Protein AF-A0A8X6GM95-F1 (afdb_monomer_lite)

Foldseek 3Di:
DDDPDDDPVVVVVVVVVVVVVVCPDPVNVVVVVVVVVVVVVVVVVVVVCVVVVVVQVVDVVSVVVVVVVVVVVVVVVVVVVVVVVVVVVVVVVVVVVVVVVVVVVVVVVQVVVFFQWAPPVPRDGHTPVNADPVNVVVVVVPPIDGDD

Organism: Trichonephila clavata (NCBI:txid2740835)

Secondary structure (DSSP, 8-state):
-PPP---HHHHHHHHHHHHHHHHHSHHHHHHHHHHHHHHHHHHHHHHHHHHHHHHHTT-HHHHHHHHHHHHHHHHHHHHHHHHHHHHHHHHHHHHHHHHHHHHHHHHHHHHHT--SEE-TTT--EE-TTT--HHHHHHHTTS--PBP-

Structure (mmCIF, N/CA/C/O backbone):
data_AF-A0A8X6GM95-F1
#
_entry.id   AF-A0A8X6GM95-F1
#
loop_
_atom_site.group_PDB
_atom_site.id
_atom_site.type_symbol
_atom_site.label_atom_id
_atom_site.label_alt_id
_atom_site.label_comp_id
_atom_site.label_asym_id
_atom_site.label_entity_id
_atom_site.label_seq_id
_atom_site.pdbx_PDB_ins_code
_atom_site.Cartn_x
_atom_site.Cartn_y
_atom_site.Cartn_z
_atom_site.occupancy
_atom_site.B_iso_or_equiv
_atom_site.auth_seq_id
_atom_site.auth_comp_id
_atom_site.auth_asym_id
_atom_site.auth_atom_id
_atom_site.pdbx_PDB_model_num
ATOM 1 N N . MET A 1 1 ? 12.334 6.661 28.211 1.00 40.06 1 MET A N 1
ATOM 2 C CA . MET A 1 1 ? 11.618 7.810 27.610 1.00 40.06 1 MET A CA 1
ATOM 3 C C . MET A 1 1 ? 11.539 7.599 26.100 1.00 40.06 1 MET A C 1
ATOM 5 O O . MET A 1 1 ? 12.512 7.859 25.405 1.00 40.06 1 MET A O 1
ATOM 9 N N . GLY A 1 2 ? 10.449 7.010 25.599 1.00 48.69 2 GLY A N 1
ATOM 10 C CA . GLY A 1 2 ? 10.287 6.727 24.167 1.00 48.69 2 GLY A CA 1
ATOM 11 C C . GLY A 1 2 ? 9.926 7.995 23.394 1.00 48.69 2 GLY A C 1
ATOM 12 O O . GLY A 1 2 ? 8.976 8.678 23.765 1.00 48.69 2 GLY A O 1
ATOM 13 N N . LEU A 1 3 ? 10.682 8.317 22.339 1.00 54.78 3 LEU A N 1
ATOM 14 C CA . LEU A 1 3 ? 10.376 9.440 21.447 1.00 54.78 3 LEU A CA 1
ATOM 15 C C . LEU A 1 3 ? 8.951 9.291 20.882 1.00 54.78 3 LEU A C 1
ATOM 17 O O . LEU A 1 3 ? 8.641 8.236 20.315 1.00 54.78 3 LEU A O 1
ATOM 21 N N . PRO A 1 4 ? 8.088 10.318 20.994 1.00 61.88 4 PRO A N 1
ATOM 22 C CA . PRO A 1 4 ? 6.751 10.258 20.427 1.00 61.88 4 PRO A CA 1
ATOM 23 C C . PRO A 1 4 ? 6.860 10.079 18.911 1.00 61.88 4 PRO A C 1
ATOM 25 O O . PRO A 1 4 ? 7.519 10.858 18.217 1.00 61.88 4 PRO A O 1
ATOM 28 N N . LYS A 1 5 ? 6.244 9.007 18.397 1.00 69.00 5 LYS A N 1
ATOM 29 C CA . LYS A 1 5 ? 6.167 8.743 16.959 1.00 69.00 5 LYS A CA 1
ATOM 30 C C . LYS A 1 5 ? 5.412 9.907 16.321 1.00 69.00 5 LYS A C 1
ATOM 32 O O . LYS A 1 5 ? 4.223 10.078 16.570 1.00 69.00 5 LYS A O 1
ATOM 37 N N . LEU A 1 6 ? 6.127 10.707 15.531 1.00 70.00 6 LEU A N 1
ATOM 38 C CA . LEU A 1 6 ? 5.552 11.801 14.751 1.00 70.00 6 LEU A CA 1
ATOM 39 C C . LEU A 1 6 ? 4.374 11.279 13.933 1.00 70.00 6 LEU A C 1
ATOM 41 O O . LEU A 1 6 ? 4.449 10.186 13.361 1.00 70.00 6 LEU A O 1
ATOM 45 N N . SER A 1 7 ? 3.313 12.076 13.844 1.00 78.88 7 SER A N 1
ATOM 46 C CA . SER A 1 7 ? 2.195 11.752 12.966 1.00 78.88 7 SER A CA 1
ATOM 47 C C . SER A 1 7 ? 2.693 11.593 11.521 1.00 78.88 7 SER A C 1
ATOM 49 O O . SER A 1 7 ? 3.663 12.232 11.092 1.00 78.88 7 SER A O 1
ATOM 51 N N . ALA A 1 8 ? 2.039 10.731 10.737 1.00 78.19 8 ALA A N 1
ATOM 52 C CA . ALA A 1 8 ? 2.434 10.479 9.348 1.00 78.19 8 ALA A CA 1
ATOM 53 C C . ALA A 1 8 ? 2.470 11.771 8.503 1.00 78.19 8 ALA A C 1
ATOM 55 O O . ALA A 1 8 ? 3.264 11.896 7.565 1.00 78.19 8 ALA A O 1
ATOM 56 N N . GLU A 1 9 ? 1.637 12.750 8.853 1.00 80.75 9 GLU A N 1
ATOM 57 C CA . GLU A 1 9 ? 1.576 14.047 8.190 1.00 80.75 9 GLU A CA 1
ATOM 58 C C . GLU A 1 9 ? 2.775 14.944 8.544 1.00 80.75 9 GLU A C 1
ATOM 60 O O . GLU A 1 9 ? 3.393 15.545 7.659 1.00 80.75 9 GLU A O 1
ATOM 65 N N . GLU A 1 10 ? 3.183 14.975 9.813 1.00 82.44 10 GLU A N 1
ATOM 66 C CA . GLU A 1 10 ? 4.365 15.715 10.264 1.00 82.44 10 GLU A CA 1
ATOM 67 C C . GLU A 1 10 ? 5.666 15.102 9.745 1.00 82.44 10 GLU A C 1
ATOM 69 O O . GLU A 1 10 ? 6.565 15.832 9.321 1.00 82.44 10 GLU A O 1
ATOM 74 N N . ALA A 1 11 ? 5.759 13.770 9.690 1.00 83.31 11 ALA A N 1
ATOM 75 C CA . ALA A 1 11 ? 6.898 13.079 9.091 1.00 83.31 11 ALA A CA 1
ATOM 76 C C . ALA A 1 11 ? 7.069 13.458 7.607 1.00 83.31 11 ALA A C 1
ATOM 78 O O . ALA A 1 11 ? 8.180 13.752 7.153 1.00 83.31 11 ALA A O 1
ATOM 79 N N . ARG A 1 12 ? 5.958 13.546 6.858 1.00 84.00 12 ARG A N 1
ATOM 80 C CA . ARG A 1 12 ? 5.956 14.007 5.459 1.00 84.00 12 ARG A CA 1
ATOM 81 C C . ARG A 1 12 ? 6.357 15.476 5.328 1.00 84.00 12 ARG A C 1
ATOM 83 O O . ARG A 1 12 ? 7.126 15.808 4.422 1.00 84.00 12 ARG A O 1
ATOM 90 N N . LYS A 1 13 ? 5.868 16.360 6.207 1.00 87.25 13 LYS A N 1
ATOM 91 C CA . LYS A 1 13 ? 6.262 17.784 6.220 1.00 87.25 13 LYS A CA 1
ATOM 92 C C . LYS A 1 13 ? 7.766 17.932 6.475 1.00 87.25 13 LYS A C 1
ATOM 94 O O . LYS A 1 13 ? 8.445 18.595 5.688 1.00 87.25 13 LYS A O 1
ATOM 99 N N . ARG A 1 14 ? 8.309 17.221 7.469 1.00 85.94 14 ARG A N 1
ATOM 100 C CA . ARG A 1 14 ? 9.748 17.223 7.789 1.00 85.94 14 ARG A CA 1
ATOM 101 C C . ARG A 1 14 ? 10.610 16.677 6.650 1.00 85.94 14 ARG A C 1
ATOM 103 O O . ARG A 1 14 ? 11.622 17.287 6.317 1.00 85.94 14 ARG A O 1
ATOM 110 N N . GLN A 1 15 ? 10.197 15.595 5.987 1.00 84.81 15 GLN A N 1
ATOM 111 C CA . GLN A 1 15 ? 10.906 15.083 4.804 1.00 84.81 15 GLN A CA 1
ATOM 112 C C . GLN A 1 15 ? 10.916 16.086 3.644 1.00 84.81 15 GLN A C 1
ATOM 114 O O . GLN A 1 15 ? 11.956 16.299 3.017 1.00 84.81 15 GLN A O 1
ATOM 119 N N . LYS A 1 16 ? 9.780 16.735 3.354 1.00 88.75 16 LYS A N 1
ATOM 120 C CA . LYS A 1 16 ? 9.704 17.760 2.300 1.00 88.75 16 LYS A CA 1
ATOM 121 C C . LYS A 1 16 ? 10.616 18.946 2.601 1.00 88.75 16 LYS A C 1
ATOM 123 O O . LYS A 1 16 ? 11.301 19.438 1.703 1.00 88.75 16 LYS A O 1
ATOM 128 N N . GLU A 1 17 ? 10.639 19.401 3.848 1.00 91.31 17 GLU A N 1
ATOM 129 C CA . GLU A 1 17 ? 11.489 20.510 4.271 1.00 91.31 17 GLU A CA 1
ATOM 130 C C . GLU A 1 17 ? 12.977 20.139 4.231 1.00 91.31 17 GLU A C 1
ATOM 132 O O . GLU A 1 17 ? 13.791 20.902 3.704 1.00 91.31 17 GLU A O 1
ATOM 137 N N . TYR A 1 18 ? 13.324 18.933 4.686 1.00 89.44 18 TYR A N 1
ATOM 138 C CA . TYR A 1 18 ? 14.671 18.380 4.577 1.00 89.44 18 TYR A CA 1
ATOM 139 C C . TYR A 1 18 ? 15.148 18.353 3.120 1.00 89.44 18 TYR A C 1
ATOM 141 O O . TYR A 1 18 ? 16.214 18.883 2.809 1.00 89.44 18 TYR A O 1
ATOM 149 N N . LEU A 1 19 ? 14.332 17.834 2.196 1.00 87.06 19 LEU A N 1
ATOM 150 C CA . LEU A 1 19 ? 14.657 17.812 0.767 1.00 87.06 19 LEU A CA 1
ATOM 151 C C . LEU A 1 19 ? 14.794 19.221 0.176 1.00 87.06 19 LEU A C 1
ATOM 153 O O . LEU A 1 19 ? 15.667 19.453 -0.662 1.00 87.06 19 LEU A O 1
ATOM 157 N N . ARG A 1 20 ? 13.968 20.182 0.613 1.00 87.44 20 ARG A N 1
ATOM 158 C CA . ARG A 1 20 ? 14.091 21.593 0.210 1.00 87.44 20 ARG A CA 1
ATOM 159 C C . ARG A 1 20 ? 15.422 22.192 0.663 1.00 87.44 20 ARG A C 1
ATOM 161 O O . ARG A 1 20 ? 16.106 22.800 -0.159 1.00 87.44 20 ARG A O 1
ATOM 168 N N . LYS A 1 21 ? 15.810 22.002 1.929 1.00 88.31 21 LYS A N 1
ATOM 169 C CA . LYS A 1 21 ? 17.099 22.475 2.467 1.00 88.31 21 LYS A CA 1
ATOM 170 C C . LYS A 1 21 ? 18.274 21.782 1.774 1.00 88.31 21 LYS A C 1
ATOM 172 O O . LYS A 1 21 ? 19.220 22.444 1.360 1.00 88.31 21 LYS A O 1
ATOM 177 N N . TRP A 1 22 ? 18.174 20.474 1.545 1.00 83.00 22 TRP A N 1
ATOM 178 C CA . TRP A 1 22 ? 19.185 19.689 0.840 1.00 83.00 22 TRP A CA 1
ATOM 179 C C . TRP A 1 22 ? 19.409 20.185 -0.598 1.00 83.00 22 TRP A C 1
ATOM 181 O O . TRP A 1 22 ? 20.553 20.364 -1.009 1.00 83.00 22 TRP A O 1
ATOM 191 N N . ARG A 1 23 ? 18.343 20.507 -1.348 1.00 79.38 23 ARG A N 1
ATOM 192 C CA . ARG A 1 23 ? 18.442 21.045 -2.722 1.00 79.38 23 ARG A CA 1
ATOM 193 C C . ARG A 1 23 ? 19.071 22.439 -2.809 1.00 79.38 23 ARG A C 1
ATOM 195 O O . ARG A 1 23 ? 19.582 22.785 -3.871 1.00 79.38 23 ARG A O 1
ATOM 202 N N . LYS A 1 24 ? 19.018 23.234 -1.735 1.00 84.31 24 LYS A N 1
ATOM 203 C CA . LYS A 1 24 ? 19.613 24.580 -1.683 1.00 84.31 24 LYS A CA 1
ATOM 204 C C . LYS A 1 24 ? 21.126 24.562 -1.438 1.00 84.31 24 LYS A C 1
ATOM 206 O O . LYS A 1 24 ? 21.773 25.569 -1.704 1.00 84.31 24 LYS A O 1
ATOM 211 N N . LYS A 1 25 ? 21.696 23.444 -0.966 1.00 87.25 25 LYS A N 1
ATOM 212 C CA . LYS A 1 25 ? 23.144 23.334 -0.736 1.00 87.25 25 LYS A CA 1
ATOM 213 C C . LYS A 1 25 ? 23.922 23.452 -2.062 1.00 87.25 25 LYS A C 1
ATOM 215 O O . LYS A 1 25 ? 23.548 22.787 -3.035 1.00 87.25 25 LYS A O 1
ATOM 220 N N . PRO A 1 26 ? 25.005 24.248 -2.114 1.00 78.12 26 PRO A N 1
ATOM 221 C CA . PRO A 1 26 ? 25.756 24.514 -3.345 1.00 78.12 26 PRO A CA 1
ATOM 222 C C . PRO A 1 26 ? 26.356 23.242 -3.964 1.00 78.12 26 PRO A C 1
ATOM 224 O O . PRO A 1 26 ? 26.231 23.037 -5.171 1.00 78.12 26 PRO A O 1
ATOM 227 N N . GLU A 1 27 ? 26.867 22.323 -3.141 1.00 81.69 27 GLU A N 1
ATOM 228 C CA . GLU A 1 27 ? 27.391 21.017 -3.577 1.00 81.69 27 GLU A CA 1
ATOM 229 C C . GLU A 1 27 ? 26.351 20.184 -4.342 1.00 81.69 27 GLU A C 1
ATOM 231 O O . GLU A 1 27 ? 26.643 19.563 -5.363 1.00 81.69 27 GLU A O 1
ATOM 236 N N . ASN A 1 28 ? 25.094 20.204 -3.892 1.00 83.25 28 ASN A N 1
ATOM 237 C CA . ASN A 1 28 ? 24.019 19.457 -4.543 1.00 83.25 28 ASN A CA 1
ATOM 238 C C . ASN A 1 28 ? 23.577 20.116 -5.851 1.00 83.25 28 ASN A C 1
ATOM 240 O O . ASN A 1 28 ? 23.192 19.424 -6.796 1.00 8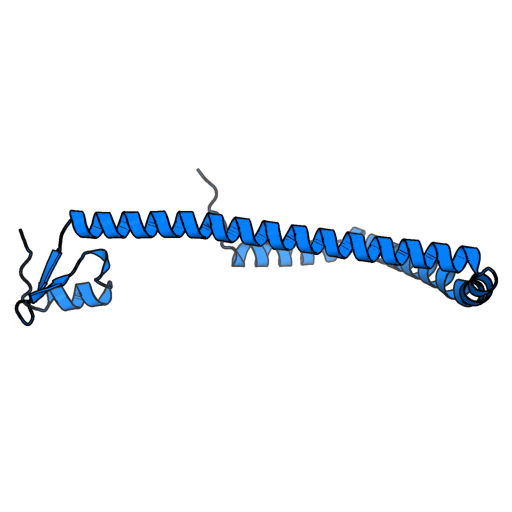3.25 28 ASN A O 1
ATOM 244 N N . LYS A 1 29 ? 23.662 21.448 -5.941 1.00 80.31 29 LYS A N 1
ATOM 245 C CA . LYS A 1 29 ? 23.434 22.181 -7.193 1.00 80.31 29 LYS A CA 1
ATOM 246 C C . LYS A 1 29 ? 24.494 21.811 -8.237 1.00 80.31 29 LYS A C 1
ATOM 248 O O . LYS A 1 29 ? 24.144 21.605 -9.398 1.00 80.31 29 LYS A O 1
ATOM 253 N N . GLN A 1 30 ? 25.750 21.661 -7.819 1.00 83.69 30 GLN A N 1
ATOM 254 C CA . GLN A 1 30 ? 26.854 21.234 -8.680 1.00 83.69 30 GLN A CA 1
ATOM 255 C C . GLN A 1 30 ? 26.703 19.774 -9.128 1.00 83.69 30 GLN A C 1
ATOM 257 O O . GLN A 1 30 ? 26.703 19.514 -10.330 1.00 83.69 30 GLN A O 1
ATOM 262 N N . LYS A 1 31 ? 26.400 18.850 -8.205 1.00 83.31 31 LYS A N 1
ATOM 263 C CA . LYS A 1 31 ? 26.084 17.446 -8.540 1.00 83.31 31 LYS A CA 1
ATOM 264 C C . LYS A 1 31 ? 24.926 17.324 -9.533 1.00 83.31 31 LYS A C 1
ATOM 266 O O . LYS A 1 31 ? 24.978 16.509 -10.450 1.00 83.31 31 LYS A O 1
ATOM 271 N N . ARG A 1 32 ? 23.879 18.151 -9.407 1.00 80.81 32 ARG A N 1
ATOM 272 C CA . ARG A 1 32 ? 22.774 18.169 -10.384 1.00 80.81 32 ARG A CA 1
ATOM 273 C C . ARG A 1 32 ? 23.228 18.621 -11.768 1.00 80.81 32 ARG A C 1
ATOM 275 O O . ARG A 1 32 ? 22.839 17.987 -12.742 1.00 80.81 32 ARG A O 1
ATOM 282 N N . ARG A 1 33 ? 24.057 19.665 -11.853 1.00 84.38 33 ARG A N 1
ATOM 283 C CA . ARG A 1 33 ? 24.630 20.133 -13.126 1.00 84.38 33 ARG A CA 1
ATOM 284 C C . ARG A 1 33 ? 25.515 19.071 -13.772 1.00 84.38 33 ARG A C 1
ATOM 286 O O . ARG A 1 33 ? 25.460 18.901 -14.982 1.00 84.38 33 ARG A O 1
ATOM 293 N N . GLU A 1 34 ? 26.292 18.328 -12.991 1.00 87.25 34 GLU A N 1
ATOM 294 C CA . GLU A 1 34 ? 27.096 17.211 -13.503 1.00 87.25 34 GLU A CA 1
ATOM 295 C C . GLU A 1 34 ? 26.233 16.057 -14.014 1.00 87.25 34 GLU A C 1
ATOM 297 O O . GLU A 1 34 ? 26.497 15.526 -15.088 1.00 87.25 34 GLU A O 1
ATOM 302 N N . ILE A 1 35 ? 25.171 15.691 -13.289 1.00 86.50 35 ILE A N 1
ATOM 303 C CA . ILE A 1 35 ? 24.208 14.678 -13.744 1.00 86.50 35 ILE A CA 1
ATOM 304 C C . ILE A 1 35 ? 23.522 15.129 -15.036 1.00 86.50 35 ILE A C 1
ATOM 306 O O . ILE A 1 35 ? 23.317 14.323 -15.938 1.00 86.50 35 ILE A O 1
ATOM 310 N N . GLU A 1 36 ? 23.170 16.406 -15.139 1.00 85.81 36 GLU A N 1
ATOM 311 C CA . GLU A 1 36 ? 22.549 16.981 -16.329 1.00 85.81 36 GLU A CA 1
ATOM 312 C C . GLU A 1 36 ? 23.513 16.998 -17.517 1.00 85.81 36 GLU A C 1
ATOM 314 O O . GLU A 1 36 ? 23.140 16.532 -18.590 1.00 85.81 36 GLU A O 1
ATOM 319 N N . LYS A 1 37 ? 24.778 17.386 -17.310 1.00 86.56 37 LYS A N 1
ATOM 320 C CA . LYS A 1 37 ? 25.838 17.262 -18.322 1.00 86.56 37 LYS A CA 1
ATOM 321 C C . LYS A 1 37 ? 26.028 15.813 -18.766 1.00 86.56 37 LYS A C 1
ATOM 323 O O . LYS A 1 37 ? 26.051 15.568 -19.965 1.00 86.56 37 LYS A O 1
ATOM 328 N N . LYS A 1 38 ? 26.078 14.856 -17.830 1.00 84.94 38 LYS A N 1
ATOM 329 C CA . LYS A 1 38 ? 26.166 13.415 -18.134 1.00 84.94 38 LYS A CA 1
ATOM 330 C C . LYS A 1 38 ? 24.959 12.919 -18.929 1.00 84.94 38 LYS A C 1
ATOM 332 O O . LYS A 1 38 ? 25.106 12.152 -19.870 1.00 84.94 38 LYS A O 1
ATOM 337 N N . ARG A 1 39 ? 23.749 13.367 -18.586 1.00 78.69 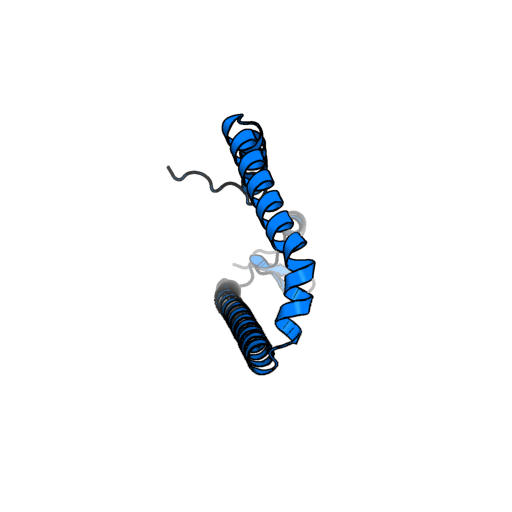39 ARG A N 1
ATOM 338 C CA . ARG A 1 39 ? 22.545 13.060 -19.371 1.00 78.69 39 ARG A CA 1
ATOM 339 C C . ARG A 1 39 ? 22.646 13.652 -20.767 1.00 78.69 39 ARG A C 1
ATOM 341 O O . ARG A 1 39 ? 22.315 12.975 -21.726 1.00 78.69 39 ARG A O 1
ATOM 348 N N . GLN A 1 40 ? 23.113 14.887 -20.890 1.00 79.44 40 GLN A N 1
ATOM 349 C CA . GLN A 1 40 ? 23.233 15.577 -22.168 1.00 79.44 40 GLN A CA 1
ATOM 350 C C . GLN A 1 40 ? 24.310 14.951 -23.064 1.00 79.44 40 GLN A C 1
ATOM 352 O O . GLN A 1 40 ? 24.096 14.851 -24.268 1.00 79.44 40 GLN A O 1
ATOM 357 N N . THR A 1 41 ? 25.424 14.468 -22.503 1.00 81.00 41 THR A N 1
ATOM 358 C CA . THR A 1 41 ? 26.417 13.674 -23.243 1.00 81.00 41 THR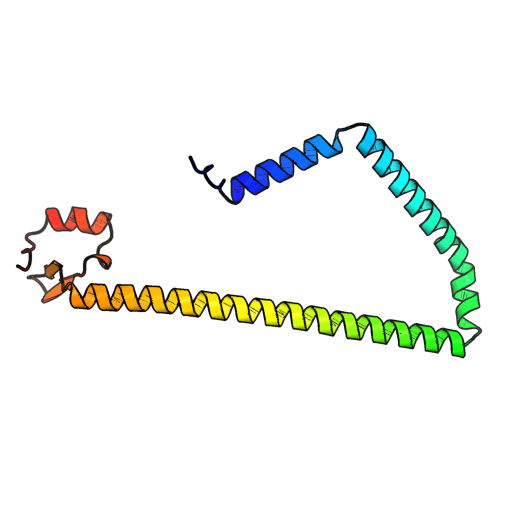 A CA 1
ATOM 359 C C . THR A 1 41 ? 25.839 12.335 -23.677 1.00 81.00 41 THR A C 1
ATOM 361 O O . THR A 1 41 ? 25.930 12.022 -24.856 1.00 81.00 41 THR A O 1
ATOM 364 N N . ILE A 1 42 ? 25.127 11.621 -22.797 1.00 75.62 42 ILE A N 1
ATOM 365 C CA . ILE A 1 42 ? 24.418 10.382 -23.159 1.00 75.62 42 ILE A CA 1
ATOM 366 C C . ILE A 1 42 ? 23.398 10.644 -24.277 1.00 75.62 42 ILE A C 1
ATOM 368 O O . ILE A 1 42 ? 23.330 9.891 -25.238 1.00 75.62 42 ILE A O 1
ATOM 372 N N . TYR A 1 43 ? 22.630 11.734 -24.213 1.00 68.44 43 TYR A N 1
ATOM 373 C CA . TYR A 1 43 ? 21.690 12.103 -25.274 1.00 68.44 43 TYR A CA 1
ATOM 374 C C . TYR A 1 43 ? 22.380 12.530 -26.568 1.00 68.44 43 TYR A C 1
ATOM 376 O O . TYR A 1 43 ? 21.816 12.315 -27.631 1.00 68.44 43 TYR A O 1
ATOM 384 N N . ARG A 1 44 ? 23.583 13.114 -26.522 1.00 70.62 44 ARG A N 1
ATOM 385 C CA . ARG A 1 44 ? 24.376 13.413 -27.726 1.00 70.62 44 ARG A CA 1
ATOM 386 C C . ARG A 1 44 ? 24.990 12.150 -28.327 1.00 70.62 44 ARG A C 1
ATOM 388 O O . ARG A 1 44 ? 25.012 12.027 -29.546 1.00 70.62 44 ARG A O 1
ATOM 395 N N . GLU A 1 45 ? 25.430 11.205 -27.505 1.00 67.81 45 GLU A N 1
ATOM 396 C CA . GLU A 1 45 ? 25.877 9.874 -27.937 1.00 67.81 45 GLU A CA 1
ATOM 397 C C . GLU A 1 45 ? 24.714 9.075 -28.547 1.00 67.81 45 GLU A C 1
ATOM 399 O O . GLU A 1 45 ? 24.842 8.515 -29.633 1.00 67.81 45 GLU A O 1
ATOM 404 N N . LEU A 1 46 ? 23.533 9.120 -27.923 1.00 59.81 46 LEU A N 1
ATOM 405 C CA . LEU A 1 46 ? 22.296 8.542 -28.456 1.00 59.81 46 LEU A CA 1
ATOM 406 C C . LEU A 1 46 ? 21.734 9.340 -29.649 1.00 59.81 46 LEU A C 1
ATOM 408 O O . LEU A 1 46 ? 21.107 8.765 -30.529 1.00 59.81 46 LEU A O 1
ATOM 412 N N . GLY A 1 47 ? 21.977 10.644 -29.740 1.00 52.28 47 GLY A N 1
ATOM 413 C CA . GLY A 1 47 ? 21.588 11.484 -30.877 1.00 52.28 47 GLY A CA 1
ATOM 414 C C . GLY A 1 47 ? 22.443 11.201 -32.113 1.00 52.28 47 GLY A C 1
ATOM 415 O O . GLY A 1 47 ? 21.911 11.051 -33.209 1.00 52.28 47 GLY A O 1
ATOM 416 N N . LYS A 1 48 ? 23.753 10.983 -31.926 1.00 53.16 48 LYS A N 1
ATOM 417 C CA . LYS A 1 48 ? 24.641 10.389 -32.944 1.00 53.16 48 LYS A CA 1
ATOM 418 C C . LYS A 1 48 ? 24.238 8.949 -33.289 1.00 53.16 48 LYS A C 1
ATOM 420 O O . LYS A 1 48 ? 24.499 8.476 -34.390 1.00 53.16 48 LYS A O 1
ATOM 425 N N . SER A 1 49 ? 23.518 8.267 -32.396 1.00 48.50 49 SER A N 1
ATOM 426 C CA . SER A 1 49 ? 22.912 6.966 -32.686 1.00 48.50 49 SER A CA 1
ATOM 427 C C . SER A 1 49 ? 21.703 7.034 -33.635 1.00 48.50 49 SER A C 1
ATOM 429 O O . SER A 1 49 ? 21.228 5.986 -34.048 1.00 48.50 49 SER A O 1
ATOM 431 N N . GLY A 1 50 ? 21.247 8.210 -34.086 1.00 46.34 50 GLY A N 1
ATOM 432 C CA . GLY A 1 50 ? 20.282 8.310 -35.194 1.00 46.34 50 GLY A CA 1
ATOM 433 C C . GLY A 1 50 ? 20.785 7.670 -36.502 1.00 46.34 50 GLY A C 1
ATOM 434 O O . GLY A 1 50 ? 19.999 7.083 -37.246 1.00 46.34 50 GLY A O 1
ATOM 435 N N . GLU A 1 51 ? 22.102 7.677 -36.738 1.00 46.44 51 GLU A N 1
ATOM 436 C CA . GLU A 1 51 ? 22.751 6.871 -37.789 1.00 46.44 51 GLU A CA 1
ATOM 437 C C . GLU A 1 51 ? 22.945 5.399 -37.376 1.00 46.44 51 GLU A C 1
ATOM 439 O O . GLU A 1 51 ? 22.894 4.499 -38.215 1.00 46.44 51 GLU A O 1
ATOM 444 N N . CYS A 1 52 ? 23.101 5.117 -36.079 1.00 44.62 52 CYS A N 1
ATOM 445 C CA . CYS A 1 52 ? 23.212 3.755 -35.541 1.00 44.62 52 CYS A CA 1
ATOM 446 C C . CYS A 1 52 ? 21.881 2.984 -35.607 1.00 44.62 52 CYS A C 1
ATOM 448 O O . CYS A 1 52 ? 21.881 1.803 -35.932 1.00 44.62 52 CYS A O 1
ATOM 450 N N . VAL A 1 53 ? 20.735 3.640 -35.399 1.00 46.97 53 VAL A N 1
ATOM 451 C CA . VAL A 1 53 ? 19.399 3.037 -35.553 1.00 46.97 53 VAL A CA 1
ATOM 452 C C . VAL A 1 53 ? 19.154 2.628 -37.010 1.00 46.97 53 VAL A C 1
ATOM 454 O O . VAL A 1 53 ? 18.510 1.609 -37.257 1.00 46.97 53 VAL A O 1
ATOM 457 N N . LYS A 1 54 ? 19.731 3.353 -37.979 1.00 48.16 54 LYS A N 1
ATOM 458 C CA . LYS A 1 54 ? 19.706 2.956 -39.395 1.00 48.16 54 LYS A CA 1
ATOM 459 C C . LYS A 1 54 ? 20.667 1.795 -39.698 1.00 48.16 54 LYS A C 1
ATOM 461 O O . LYS A 1 54 ? 20.294 0.922 -40.471 1.00 48.16 54 LYS A O 1
ATOM 466 N N . LYS A 1 55 ? 21.838 1.715 -39.045 1.00 47.25 55 LYS A N 1
ATOM 467 C CA . LYS A 1 55 ? 22.802 0.598 -39.199 1.00 47.25 55 LYS A CA 1
ATOM 468 C C . LYS A 1 55 ? 22.444 -0.687 -38.431 1.00 47.25 55 LYS A C 1
ATOM 470 O O . LYS A 1 55 ? 22.883 -1.761 -38.833 1.00 47.25 55 LYS A O 1
ATOM 475 N N . TYR A 1 56 ? 21.651 -0.627 -37.360 1.00 48.28 56 TYR A N 1
ATOM 476 C CA . TYR A 1 56 ? 21.265 -1.818 -36.578 1.00 48.28 56 TYR A CA 1
ATOM 477 C C . TYR A 1 56 ? 20.118 -2.624 -37.202 1.00 48.28 56 TYR A C 1
ATOM 479 O O . TYR A 1 56 ? 19.921 -3.783 -36.855 1.00 48.28 56 TYR A O 1
ATOM 487 N N . ARG A 1 57 ? 19.367 -2.022 -38.132 1.00 51.09 57 ARG A N 1
ATOM 488 C CA . ARG A 1 57 ? 18.307 -2.697 -38.895 1.00 51.09 57 ARG A CA 1
ATOM 489 C C . ARG A 1 57 ? 18.851 -3.544 -40.056 1.00 51.09 57 ARG A C 1
ATOM 491 O O . ARG A 1 57 ? 18.096 -4.304 -40.646 1.00 51.09 57 ARG A O 1
ATOM 498 N N . SER A 1 58 ? 20.138 -3.400 -40.376 1.00 56.91 58 SER A N 1
ATOM 499 C CA . SER A 1 58 ? 20.816 -4.087 -41.486 1.00 56.91 58 SER A CA 1
ATOM 500 C C . SER A 1 58 ? 21.285 -5.509 -41.149 1.00 56.91 58 SER A C 1
ATOM 502 O O . SER A 1 58 ? 21.556 -6.273 -42.066 1.00 56.91 58 SER A O 1
ATOM 504 N N . ASP A 1 59 ? 21.377 -5.869 -39.862 1.00 68.00 59 ASP A N 1
ATOM 505 C CA . ASP A 1 59 ? 21.726 -7.220 -39.398 1.00 68.00 59 ASP A CA 1
ATOM 506 C C . ASP A 1 59 ? 20.500 -7.840 -38.693 1.00 68.00 59 ASP A C 1
ATOM 508 O O . ASP A 1 59 ? 20.275 -7.593 -37.498 1.00 68.00 59 ASP A O 1
ATOM 512 N N . PRO A 1 60 ? 19.653 -8.589 -39.427 1.00 75.69 60 PRO A N 1
ATOM 513 C CA . PRO A 1 60 ? 18.381 -9.095 -38.912 1.00 75.69 60 PRO A CA 1
ATOM 514 C C . PRO A 1 60 ? 18.561 -10.012 -37.695 1.00 75.69 60 PRO A C 1
ATOM 516 O O . PRO A 1 60 ? 17.742 -9.977 -36.778 1.00 75.69 60 PRO A O 1
ATOM 519 N N . VAL A 1 61 ? 19.677 -10.744 -37.617 1.00 80.00 61 VAL A N 1
ATOM 520 C CA . VAL A 1 61 ? 19.967 -11.681 -36.521 1.00 80.00 61 VAL A CA 1
ATOM 521 C C . VAL A 1 61 ? 20.229 -10.936 -35.211 1.00 80.00 61 VAL A C 1
ATOM 523 O O . VAL A 1 61 ? 19.701 -11.296 -34.153 1.00 80.00 61 VAL A O 1
ATOM 526 N N . LYS A 1 62 ? 21.017 -9.853 -35.249 1.00 78.81 62 LYS A N 1
ATOM 527 C CA . LYS A 1 62 ? 21.262 -9.028 -34.052 1.00 78.81 62 LYS A CA 1
ATOM 528 C C . LYS A 1 62 ? 20.012 -8.277 -33.606 1.00 78.81 62 LYS A C 1
ATOM 530 O O . LYS A 1 62 ? 19.779 -8.159 -32.400 1.00 78.81 62 LYS A O 1
ATOM 535 N N . TYR A 1 63 ? 19.205 -7.806 -34.555 1.00 78.38 63 TYR A N 1
ATOM 536 C CA . TYR A 1 63 ? 17.945 -7.127 -34.265 1.00 78.38 63 TYR A CA 1
ATOM 537 C C . TYR A 1 63 ? 16.936 -8.060 -33.581 1.00 78.38 63 TYR A C 1
ATOM 539 O O . TYR A 1 63 ? 16.394 -7.716 -32.525 1.00 78.38 63 TYR A O 1
ATOM 547 N N . GLU A 1 64 ? 16.737 -9.272 -34.106 1.00 83.25 64 GLU A N 1
ATOM 548 C CA . GLU A 1 64 ? 15.859 -10.268 -33.486 1.00 83.25 64 GLU A CA 1
ATOM 549 C C . GLU A 1 64 ? 16.328 -10.662 -32.087 1.00 83.25 64 GLU A C 1
ATOM 551 O O . GLU A 1 64 ? 15.524 -10.684 -31.150 1.00 83.25 64 GLU A O 1
ATOM 556 N N . ARG A 1 65 ? 17.635 -10.883 -31.899 1.00 84.06 65 ARG A N 1
ATOM 557 C CA . ARG A 1 65 ? 18.204 -11.198 -30.582 1.00 84.06 65 ARG A CA 1
ATOM 558 C C . ARG A 1 65 ? 17.938 -10.088 -29.564 1.00 84.06 65 ARG A C 1
ATOM 560 O O . ARG A 1 65 ? 17.605 -10.361 -28.411 1.00 84.06 65 ARG A O 1
ATOM 567 N N . GLN A 1 66 ? 18.048 -8.827 -29.974 1.00 83.25 66 GLN A N 1
ATOM 568 C CA . GLN A 1 66 ? 17.765 -7.688 -29.104 1.00 83.25 66 GLN A CA 1
ATOM 569 C C . GLN A 1 66 ? 16.271 -7.578 -28.770 1.00 83.25 66 GLN A C 1
ATOM 571 O O . GLN A 1 66 ? 15.917 -7.328 -27.614 1.00 83.25 66 GLN A O 1
ATOM 576 N N . MET A 1 67 ? 15.397 -7.816 -29.750 1.00 85.38 67 MET A N 1
ATOM 577 C CA . MET A 1 67 ? 13.948 -7.861 -29.545 1.00 85.38 67 MET A CA 1
ATOM 578 C C . MET A 1 67 ? 13.545 -9.000 -28.602 1.00 85.38 67 MET A C 1
ATOM 580 O O . MET A 1 67 ? 12.719 -8.786 -27.713 1.00 85.38 67 MET A O 1
ATOM 584 N N . ALA A 1 68 ? 14.164 -10.177 -28.727 1.00 88.56 68 ALA A N 1
ATOM 585 C CA . ALA A 1 68 ? 13.961 -11.309 -27.826 1.00 88.56 68 ALA A CA 1
ATOM 586 C C . ALA A 1 68 ? 14.368 -10.963 -26.385 1.00 88.56 68 ALA A C 1
ATOM 588 O O . ALA A 1 68 ? 13.556 -11.093 -25.469 1.00 88.56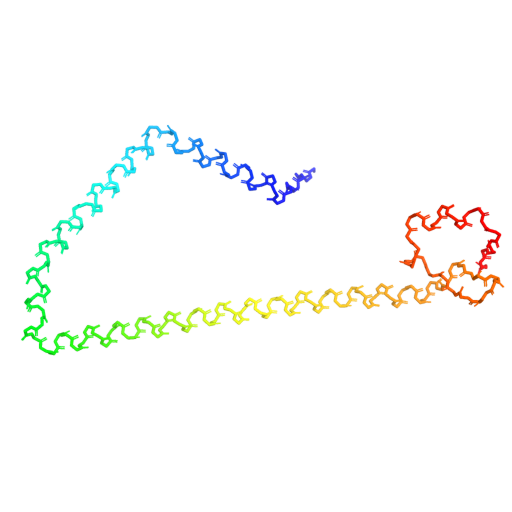 68 ALA A O 1
ATOM 589 N N . LEU A 1 69 ? 15.564 -10.396 -26.186 1.00 91.19 69 LEU A N 1
ATOM 590 C CA . LEU A 1 69 ? 16.021 -9.931 -24.870 1.00 91.19 69 LEU A CA 1
ATOM 591 C C . LEU A 1 69 ? 15.104 -8.849 -24.286 1.00 91.19 69 LEU A C 1
ATOM 593 O O . LEU A 1 69 ? 14.868 -8.798 -23.079 1.00 91.19 69 LEU A O 1
ATOM 597 N N . GLN A 1 70 ? 14.572 -7.959 -25.125 1.00 88.94 70 GLN A N 1
ATOM 598 C CA . GLN A 1 70 ? 13.649 -6.926 -24.672 1.00 88.94 70 GLN A CA 1
ATOM 599 C C . GLN A 1 70 ? 12.294 -7.516 -24.257 1.00 88.94 70 GLN A C 1
ATOM 601 O O . GLN A 1 70 ? 11.735 -7.087 -23.243 1.00 88.94 70 GLN A O 1
ATOM 606 N N . ARG A 1 71 ? 11.776 -8.505 -24.997 1.00 89.25 71 ARG A N 1
ATOM 607 C CA . ARG A 1 71 ? 10.570 -9.263 -24.623 1.00 89.25 71 ARG A CA 1
ATOM 608 C C . ARG A 1 71 ? 10.780 -9.989 -23.298 1.00 89.25 71 ARG A C 1
ATOM 610 O O . ARG A 1 71 ? 9.940 -9.861 -22.412 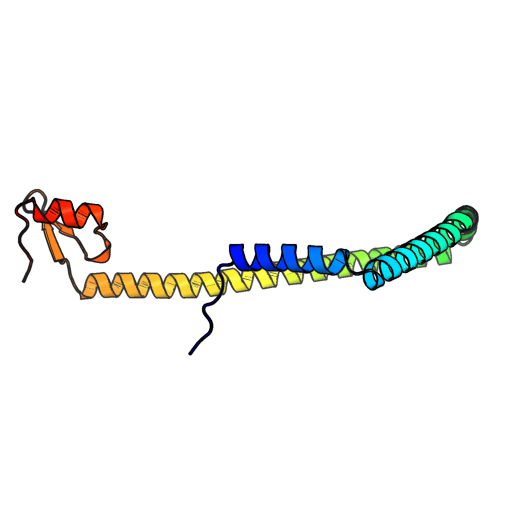1.00 89.25 71 ARG A O 1
ATOM 617 N N . GLU A 1 72 ? 11.924 -10.641 -23.125 1.00 92.06 72 GLU A N 1
ATOM 618 C CA . GLU A 1 72 ? 12.279 -11.342 -21.891 1.00 92.06 72 GLU A CA 1
ATOM 619 C C . GLU A 1 72 ? 12.360 -10.383 -20.692 1.00 92.06 72 GLU A C 1
ATOM 621 O O . GLU A 1 72 ? 11.748 -10.630 -19.653 1.00 92.06 72 GLU A O 1
ATOM 626 N N . ARG A 1 73 ? 13.022 -9.225 -20.836 1.00 90.81 73 ARG A N 1
ATOM 627 C CA . ARG A 1 73 ? 13.052 -8.200 -19.775 1.00 90.81 73 ARG A CA 1
ATOM 628 C C . ARG A 1 73 ? 11.655 -7.706 -19.409 1.00 90.81 73 ARG A C 1
ATOM 630 O O . ARG A 1 73 ? 11.372 -7.500 -18.231 1.00 90.81 73 ARG A O 1
ATOM 637 N N . ARG A 1 74 ? 10.781 -7.498 -20.401 1.00 89.75 74 ARG A N 1
ATOM 638 C CA . ARG A 1 74 ? 9.387 -7.094 -20.158 1.00 89.75 74 ARG A CA 1
ATOM 639 C C . ARG A 1 74 ? 8.611 -8.194 -19.433 1.00 89.75 74 ARG A C 1
ATOM 641 O O . ARG A 1 74 ? 7.865 -7.871 -18.514 1.00 89.75 74 ARG A O 1
ATOM 648 N N . ALA A 1 75 ? 8.813 -9.459 -19.798 1.00 91.50 75 ALA A N 1
ATOM 649 C CA . ALA A 1 75 ? 8.190 -10.601 -19.133 1.00 91.50 75 ALA A CA 1
ATOM 650 C C . ALA A 1 75 ? 8.640 -10.718 -17.667 1.00 91.50 75 ALA A C 1
ATOM 652 O O . ALA A 1 75 ? 7.794 -10.757 -16.776 1.00 91.50 75 ALA A O 1
ATOM 653 N N . ARG A 1 76 ? 9.953 -10.644 -17.401 1.00 89.88 76 ARG A N 1
ATOM 654 C CA . ARG A 1 76 ? 10.513 -10.645 -16.037 1.00 89.88 76 ARG A CA 1
ATOM 655 C C . ARG A 1 76 ? 9.978 -9.490 -15.194 1.00 89.88 76 ARG A C 1
ATOM 657 O O . ARG A 1 76 ? 9.644 -9.676 -14.029 1.00 89.88 76 ARG A O 1
ATOM 664 N N . LYS A 1 77 ? 9.861 -8.294 -15.782 1.00 90.50 77 LYS A N 1
ATOM 665 C CA . LYS A 1 77 ? 9.292 -7.135 -15.086 1.00 90.50 77 LYS A CA 1
ATOM 666 C C . LYS A 1 77 ? 7.834 -7.378 -14.687 1.00 90.50 77 LYS A C 1
ATOM 668 O O . LYS A 1 77 ? 7.501 -7.164 -13.531 1.00 90.50 77 LYS A O 1
ATOM 673 N N . ARG A 1 78 ? 7.000 -7.882 -15.606 1.00 87.50 78 ARG A N 1
ATOM 674 C CA . ARG A 1 78 ? 5.595 -8.219 -15.309 1.00 87.50 78 ARG A CA 1
ATOM 675 C C . ARG A 1 78 ? 5.475 -9.268 -14.204 1.00 87.50 78 ARG A C 1
ATOM 677 O O . ARG A 1 78 ? 4.652 -9.098 -13.317 1.00 87.50 78 ARG A O 1
ATOM 684 N N . GLN A 1 79 ? 6.307 -10.311 -14.231 1.00 86.00 79 GLN A N 1
ATOM 685 C CA . GLN A 1 79 ? 6.327 -11.320 -13.167 1.00 86.00 79 GLN A CA 1
ATOM 686 C C . GLN A 1 79 ? 6.699 -10.718 -11.809 1.00 86.00 79 GLN A C 1
ATOM 688 O O . GLN A 1 79 ? 6.020 -10.978 -10.823 1.00 86.00 79 GLN A O 1
ATOM 693 N N . ASN A 1 80 ? 7.728 -9.872 -11.749 1.00 87.19 80 ASN A N 1
ATOM 694 C CA . ASN A 1 80 ? 8.108 -9.209 -10.499 1.00 87.19 80 ASN A CA 1
ATOM 695 C C . ASN A 1 80 ? 7.022 -8.259 -9.982 1.00 87.19 80 ASN A C 1
ATOM 697 O O . ASN A 1 80 ? 6.773 -8.222 -8.777 1.00 87.19 80 ASN A O 1
ATOM 701 N N . ASP A 1 81 ? 6.372 -7.511 -10.877 1.00 85.56 81 ASP A N 1
ATOM 702 C CA . ASP A 1 81 ? 5.261 -6.630 -10.516 1.00 85.56 81 ASP A CA 1
ATOM 703 C C . ASP A 1 81 ? 4.087 -7.450 -9.937 1.00 85.56 81 ASP A C 1
ATOM 705 O O . ASP A 1 81 ? 3.530 -7.066 -8.907 1.00 85.56 81 ASP A O 1
ATOM 709 N N . GLN A 1 82 ? 3.784 -8.618 -10.524 1.00 85.69 82 GLN A N 1
ATOM 710 C CA . GLN A 1 82 ? 2.758 -9.552 -10.040 1.00 85.69 82 GLN A CA 1
ATOM 711 C C . GLN A 1 82 ? 3.100 -10.139 -8.659 1.00 85.69 82 GLN A C 1
ATOM 713 O O . GLN A 1 82 ? 2.285 -10.100 -7.741 1.00 85.69 82 GLN A O 1
ATOM 718 N N . ILE A 1 83 ? 4.335 -10.611 -8.462 1.00 86.06 83 ILE A N 1
ATOM 719 C CA . ILE A 1 83 ? 4.796 -11.116 -7.156 1.00 86.06 83 ILE A CA 1
ATOM 720 C C . ILE A 1 83 ? 4.688 -10.015 -6.089 1.00 86.06 83 ILE A C 1
ATOM 722 O O . ILE A 1 83 ? 4.296 -10.265 -4.946 1.00 86.06 83 ILE A O 1
ATOM 726 N N . GLY A 1 84 ? 5.018 -8.773 -6.458 1.00 85.38 84 GLY A N 1
ATOM 727 C CA . GLY A 1 84 ? 4.883 -7.612 -5.586 1.00 85.38 84 GLY A CA 1
ATOM 728 C C . GLY A 1 84 ? 3.435 -7.334 -5.176 1.00 85.38 84 GLY A C 1
ATOM 729 O O . GLY A 1 84 ? 3.185 -7.050 -4.000 1.00 85.38 84 GLY A O 1
ATOM 730 N N . SER A 1 85 ? 2.481 -7.428 -6.110 1.00 82.75 85 SER A N 1
ATOM 731 C CA . SER A 1 85 ? 1.057 -7.251 -5.803 1.00 82.75 85 SER A CA 1
ATOM 732 C C . SER A 1 85 ? 0.505 -8.372 -4.932 1.00 82.75 85 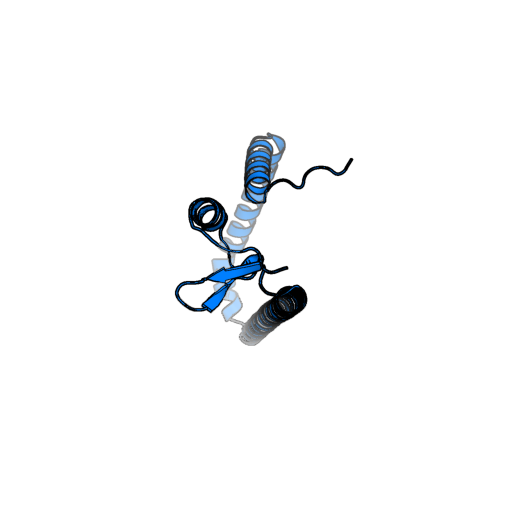SER A C 1
ATOM 734 O O . SER A 1 85 ? -0.187 -8.082 -3.956 1.00 82.75 85 SER A O 1
ATOM 736 N N . ASP A 1 86 ? 0.862 -9.622 -5.219 1.00 82.12 86 ASP A N 1
ATOM 737 C CA . ASP A 1 86 ? 0.358 -10.786 -4.485 1.00 82.12 86 ASP A CA 1
ATOM 738 C C . ASP A 1 86 ? 0.861 -10.767 -3.039 1.00 82.12 86 ASP A C 1
ATOM 740 O O . ASP A 1 86 ? 0.087 -10.918 -2.094 1.00 82.12 86 ASP A O 1
ATOM 744 N N . ARG A 1 87 ? 2.142 -10.434 -2.839 1.00 77.38 87 ARG A N 1
ATOM 745 C CA . ARG A 1 87 ? 2.716 -10.263 -1.499 1.00 77.38 87 ARG A CA 1
ATOM 746 C C . ARG A 1 87 ? 2.056 -9.128 -0.716 1.00 77.38 87 ARG A C 1
ATOM 748 O O . ARG A 1 87 ? 1.931 -9.213 0.503 1.00 77.38 87 ARG A O 1
ATOM 755 N N . LYS A 1 88 ? 1.662 -8.043 -1.390 1.00 80.88 88 LYS A N 1
ATOM 756 C CA . LYS A 1 88 ? 0.934 -6.942 -0.746 1.00 80.88 88 LYS A CA 1
ATOM 757 C C . LYS A 1 88 ? -0.476 -7.374 -0.344 1.00 80.88 88 LYS A C 1
ATOM 759 O O . LYS A 1 88 ? -0.921 -6.976 0.726 1.00 80.88 88 LYS A O 1
ATOM 764 N N . ARG A 1 89 ? -1.148 -8.174 -1.175 1.00 77.50 89 ARG A N 1
ATOM 765 C CA . ARG A 1 89 ? -2.476 -8.722 -0.885 1.00 77.50 89 ARG A CA 1
ATOM 766 C C . ARG A 1 89 ? -2.442 -9.646 0.333 1.00 77.50 89 ARG A C 1
ATOM 768 O O . ARG A 1 89 ? -3.161 -9.377 1.280 1.00 77.50 89 ARG A O 1
ATOM 775 N N . LEU A 1 90 ? -1.510 -10.601 0.367 1.00 78.25 90 LEU A N 1
ATOM 776 C CA . LEU A 1 90 ? -1.331 -11.511 1.507 1.00 78.25 90 LEU A CA 1
ATOM 777 C C . LEU A 1 90 ? -1.127 -10.769 2.835 1.00 78.25 90 LEU A C 1
ATOM 779 O O . LEU A 1 90 ? -1.728 -11.125 3.838 1.00 78.25 90 LEU A O 1
ATOM 783 N N . ARG A 1 91 ? -0.337 -9.687 2.841 1.00 77.50 91 ARG A N 1
ATOM 784 C CA . ARG A 1 91 ? -0.162 -8.859 4.049 1.00 77.50 91 ARG A CA 1
ATOM 785 C C . ARG A 1 91 ? -1.448 -8.179 4.507 1.00 77.50 91 ARG A C 1
ATOM 787 O O . ARG A 1 91 ? -1.655 -8.037 5.704 1.00 77.50 91 ARG A O 1
ATOM 794 N N . LEU A 1 92 ? -2.270 -7.706 3.572 1.00 77.88 92 LEU A N 1
ATOM 795 C CA . LEU A 1 92 ? -3.555 -7.095 3.915 1.00 77.88 92 LEU A CA 1
ATOM 796 C C . LEU A 1 92 ? -4.521 -8.141 4.467 1.00 77.88 92 LEU A C 1
ATOM 798 O O . LEU A 1 92 ? -5.250 -7.836 5.405 1.00 77.88 92 LEU A O 1
ATOM 802 N N . ASP A 1 93 ? -4.489 -9.356 3.920 1.00 71.69 93 ASP A N 1
ATOM 803 C CA . ASP A 1 93 ? -5.298 -10.470 4.402 1.00 71.69 93 ASP A CA 1
ATOM 804 C C . ASP A 1 93 ? -4.875 -10.851 5.838 1.00 71.69 93 ASP A C 1
ATOM 806 O O . ASP A 1 93 ? -5.721 -10.853 6.730 1.00 71.69 93 ASP A O 1
ATOM 810 N N . GLU A 1 94 ? -3.572 -11.000 6.116 1.00 73.62 94 GLU A N 1
ATOM 811 C CA . GLU A 1 94 ? -3.038 -11.220 7.476 1.00 73.62 94 GLU A CA 1
ATOM 812 C C . GLU A 1 94 ? -3.416 -10.089 8.455 1.00 73.62 94 GLU A C 1
ATOM 814 O O . GLU A 1 94 ? -3.852 -10.335 9.582 1.00 73.62 94 GLU A O 1
ATOM 819 N N . GLU A 1 95 ? -3.275 -8.823 8.044 1.00 75.50 95 GLU A N 1
ATOM 820 C CA . GLU A 1 95 ? -3.681 -7.677 8.867 1.00 75.50 95 GLU A CA 1
ATOM 821 C C . GLU A 1 95 ? -5.193 -7.690 9.141 1.00 75.50 95 GLU A C 1
ATOM 823 O O . GLU A 1 95 ? -5.623 -7.340 10.247 1.00 75.50 95 GLU A O 1
ATOM 828 N N . SER A 1 96 ? -5.996 -8.110 8.160 1.00 74.00 96 SER A N 1
ATOM 829 C CA . SER A 1 96 ? -7.450 -8.197 8.276 1.00 74.00 96 SER A CA 1
ATOM 830 C C . SER A 1 96 ? -7.901 -9.309 9.222 1.00 74.00 96 SER A C 1
ATOM 832 O O . SER A 1 96 ? -8.799 -9.070 10.029 1.00 74.00 96 SER A O 1
ATOM 834 N N . GLU A 1 97 ? -7.237 -10.469 9.213 1.00 75.62 97 GLU A N 1
ATOM 835 C CA . GLU A 1 97 ? -7.511 -11.564 10.149 1.00 75.62 97 GLU A CA 1
ATOM 836 C C . GLU A 1 97 ? -7.218 -11.136 11.590 1.00 75.62 97 GLU A C 1
ATOM 838 O O . GLU A 1 97 ? -8.070 -11.267 12.468 1.00 75.62 97 GLU A O 1
ATOM 843 N N . VAL A 1 98 ? -6.076 -10.483 11.829 1.00 79.19 98 VAL A N 1
ATOM 844 C CA . VAL A 1 98 ? -5.731 -9.958 13.162 1.00 79.19 98 VAL A CA 1
ATOM 845 C C . VAL A 1 98 ? -6.733 -8.892 13.630 1.00 79.19 98 VAL A C 1
ATOM 847 O O . VAL A 1 98 ? -7.040 -8.783 14.823 1.00 79.19 98 VAL A O 1
ATOM 850 N N . LEU A 1 99 ? -7.243 -8.064 12.715 1.00 80.00 99 LEU A N 1
ATOM 851 C CA . LEU A 1 99 ? -8.304 -7.092 12.998 1.00 80.00 99 LEU A CA 1
ATOM 852 C C . LEU A 1 99 ? -9.632 -7.779 13.330 1.00 80.00 99 LEU A C 1
ATOM 854 O O . LEU A 1 99 ? -10.321 -7.349 14.264 1.00 80.00 99 LEU A O 1
ATOM 858 N N . TRP A 1 100 ? -9.975 -8.841 12.605 1.00 81.56 100 TRP A N 1
ATOM 859 C CA . TRP A 1 100 ? -11.171 -9.633 12.848 1.00 81.56 100 TRP A CA 1
ATOM 860 C C . TRP A 1 100 ? -11.113 -10.322 14.208 1.00 81.56 100 TRP A C 1
ATOM 862 O O . TRP A 1 100 ? -12.037 -10.158 15.001 1.00 81.56 100 TRP A O 1
ATOM 872 N N . ASP A 1 101 ? -9.997 -10.962 14.550 1.00 85.12 101 ASP A N 1
ATOM 873 C CA . ASP A 1 101 ? -9.808 -11.632 15.838 1.00 85.12 101 ASP A CA 1
ATOM 874 C C . ASP A 1 101 ? -9.900 -10.664 17.017 1.00 85.12 101 ASP A C 1
ATOM 876 O O . ASP A 1 101 ? -10.549 -10.951 18.028 1.00 85.12 101 ASP A O 1
ATOM 880 N N . LYS A 1 102 ? -9.329 -9.461 16.876 1.00 84.88 102 LYS A N 1
ATOM 881 C CA . LYS A 1 102 ? -9.475 -8.390 17.874 1.00 84.88 102 LYS A CA 1
ATOM 882 C C . LYS A 1 102 ? -10.922 -7.930 18.008 1.00 84.88 102 LYS A C 1
ATOM 884 O O . LYS A 1 102 ? -11.377 -7.661 19.118 1.00 84.88 102 LYS A O 1
ATOM 889 N N . THR A 1 103 ? -11.637 -7.805 16.895 1.00 84.00 103 THR A N 1
ATOM 890 C CA . THR A 1 103 ? -13.036 -7.352 16.888 1.00 84.00 103 THR A CA 1
ATOM 891 C C . THR A 1 103 ? -13.953 -8.417 17.481 1.00 84.00 103 THR A C 1
ATOM 893 O O . THR A 1 103 ? -14.780 -8.104 18.335 1.00 84.00 103 THR A O 1
ATOM 896 N N . ARG A 1 104 ? -13.739 -9.684 17.120 1.00 85.38 104 ARG A N 1
ATOM 897 C CA . ARG A 1 104 ? -14.424 -10.850 17.679 1.00 85.38 104 ARG A CA 1
ATOM 898 C C . ARG A 1 104 ? -14.178 -10.975 19.177 1.00 85.38 104 ARG A C 1
ATOM 900 O O . ARG A 1 104 ? -15.136 -11.117 19.926 1.00 85.38 104 ARG A O 1
ATOM 907 N N . SER A 1 105 ? -12.929 -10.857 19.622 1.00 86.94 105 SER A N 1
ATOM 908 C CA . SER A 1 105 ? -12.586 -10.899 21.050 1.00 86.94 105 SER A CA 1
ATOM 909 C C . SER A 1 105 ? -13.291 -9.788 21.829 1.00 86.94 105 SER A C 1
ATOM 911 O O . SER A 1 105 ? -13.898 -10.054 22.860 1.00 86.94 105 SER A O 1
ATOM 913 N N . LYS A 1 106 ? -13.300 -8.554 21.302 1.00 85.00 106 LYS A N 1
ATOM 914 C CA . LYS A 1 106 ? -14.041 -7.433 21.907 1.00 85.00 106 LYS A CA 1
ATOM 915 C C . LYS A 1 106 ? -15.547 -7.677 21.960 1.00 85.00 106 LYS A C 1
ATOM 917 O O . LYS A 1 106 ? -16.187 -7.289 22.929 1.00 85.00 106 LYS A O 1
ATOM 922 N N . TYR A 1 107 ? -16.113 -8.283 20.920 1.00 83.56 107 TYR A N 1
ATOM 923 C CA . TYR A 1 107 ? -17.533 -8.614 20.871 1.00 83.56 107 TYR A CA 1
ATOM 924 C C . TYR A 1 107 ? -17.897 -9.691 21.898 1.00 83.56 107 TYR A C 1
ATOM 926 O O . TYR A 1 107 ? -18.834 -9.502 22.667 1.00 83.56 107 TYR A O 1
ATOM 934 N N . LEU A 1 108 ? -17.122 -10.776 21.962 1.00 86.69 108 LEU A N 1
ATOM 935 C CA . LEU A 1 108 ? -17.316 -11.840 22.949 1.00 86.69 108 LEU A CA 1
ATOM 936 C C . LEU A 1 108 ? -17.161 -11.314 24.377 1.00 86.69 108 LEU A C 1
ATOM 938 O O . LEU A 1 108 ? -17.986 -11.633 25.224 1.00 86.69 108 LEU A O 1
ATOM 942 N N . GLN A 1 109 ? -16.171 -10.450 24.615 1.00 86.25 109 GLN A N 1
ATOM 943 C CA . GLN A 1 109 ? -15.998 -9.783 25.902 1.00 86.25 109 GLN A CA 1
ATOM 944 C C . GLN A 1 109 ? -17.192 -8.880 26.241 1.00 86.25 109 GLN A C 1
ATOM 946 O O . GLN A 1 109 ? -17.684 -8.891 27.360 1.00 86.25 109 GLN A O 1
ATOM 951 N N . ALA A 1 110 ? -17.714 -8.125 25.270 1.00 83.38 110 ALA A N 1
ATOM 952 C CA . ALA A 1 110 ? -18.905 -7.310 25.493 1.00 83.38 110 ALA A CA 1
ATOM 953 C C . ALA A 1 110 ? -20.140 -8.162 25.830 1.00 83.38 110 ALA A C 1
ATOM 955 O O . ALA A 1 110 ? -20.954 -7.729 26.636 1.00 83.38 110 ALA A O 1
ATOM 956 N N . ILE A 1 111 ? -20.277 -9.358 25.246 1.00 84.19 111 ILE A N 1
ATOM 957 C CA . ILE A 1 111 ? -21.344 -10.298 25.614 1.00 84.19 111 ILE A CA 1
ATOM 958 C C . ILE A 1 111 ? -21.123 -10.845 27.027 1.00 84.19 111 ILE A C 1
ATOM 960 O O . ILE A 1 111 ? -22.075 -10.866 27.802 1.00 84.19 111 ILE A O 1
ATOM 964 N N . SER A 1 112 ? -19.901 -11.273 27.368 1.00 85.88 112 SER A N 1
ATOM 965 C CA . SER A 1 112 ? -19.603 -11.847 28.687 1.00 85.88 112 SER A CA 1
ATOM 966 C C . SER A 1 112 ? -19.763 -10.840 29.819 1.00 85.88 112 SER A C 1
ATOM 968 O O . SER A 1 112 ? -20.244 -11.201 30.885 1.00 85.88 112 SER A O 1
ATOM 970 N N . ASP A 1 113 ? -19.386 -9.582 29.578 1.00 85.50 113 ASP A N 1
ATOM 971 C CA . ASP A 1 113 ? -19.545 -8.484 30.536 1.00 85.50 113 ASP A CA 1
ATOM 972 C C . ASP A 1 113 ? -21.026 -8.123 30.757 1.00 85.50 113 ASP A C 1
ATOM 974 O O . ASP A 1 113 ? -21.363 -7.455 31.732 1.00 85.50 113 ASP A O 1
ATOM 978 N N . GLY A 1 114 ? -21.908 -8.547 29.848 1.00 82.69 114 GLY A N 1
ATOM 979 C CA . GLY A 1 114 ? -23.336 -8.290 29.919 1.00 82.69 114 GLY A CA 1
ATOM 980 C C . GLY A 1 114 ? -23.743 -6.854 29.547 1.00 82.69 114 GLY A C 1
ATOM 981 O O . GLY A 1 114 ? -22.919 -5.965 29.289 1.00 82.69 114 GLY A O 1
ATOM 982 N N . PRO A 1 115 ? -25.057 -6.609 29.444 1.00 83.75 115 PRO A N 1
ATOM 983 C CA . PRO A 1 115 ? -25.596 -5.289 29.159 1.00 83.75 115 PRO A CA 1
ATOM 984 C C . PRO A 1 115 ? -25.508 -4.379 30.391 1.00 83.75 115 PRO A C 1
ATOM 986 O O . PRO A 1 115 ? -25.872 -4.765 31.492 1.00 83.75 115 PRO A O 1
ATOM 989 N N . ILE A 1 116 ? -25.078 -3.131 30.195 1.00 82.06 116 ILE A N 1
ATOM 990 C CA . ILE A 1 116 ? -24.957 -2.143 31.283 1.00 82.06 116 ILE A CA 1
ATOM 991 C C . ILE A 1 116 ? -26.310 -1.501 31.597 1.00 82.06 116 ILE A C 1
ATOM 993 O O . ILE A 1 116 ? -26.613 -1.156 32.740 1.00 82.06 116 ILE A O 1
ATOM 997 N N . HIS A 1 117 ? -27.117 -1.289 30.559 1.00 75.44 117 HIS A N 1
ATOM 998 C CA . HIS A 1 117 ? -28.408 -0.633 30.683 1.00 75.44 117 HIS A CA 1
ATOM 999 C C . HIS A 1 117 ? -29.473 -1.388 29.900 1.00 75.44 117 HIS A C 1
ATOM 1001 O O . HIS A 1 117 ? -29.225 -1.863 28.792 1.00 75.44 117 HIS A O 1
ATOM 1007 N N . GLN A 1 118 ? -30.682 -1.408 30.445 1.00 79.44 118 GLN A N 1
ATOM 1008 C CA . GLN A 1 118 ? -31.884 -1.865 29.761 1.00 79.44 118 GLN A CA 1
ATOM 1009 C C . GLN A 1 118 ? -32.832 -0.672 29.604 1.00 79.44 118 GLN A C 1
ATOM 1011 O O . GLN A 1 118 ? -33.081 0.052 30.573 1.00 79.44 118 GLN A O 1
ATOM 1016 N N . CYS A 1 119 ? -33.351 -0.416 28.394 1.00 75.88 119 CYS A N 1
ATOM 1017 C CA . CYS A 1 119 ? -34.421 0.580 28.276 1.00 75.88 119 CYS A CA 1
ATOM 1018 C C . CYS A 1 119 ? -35.694 0.014 28.884 1.00 75.88 119 CYS A C 1
ATOM 1020 O O . CYS A 1 119 ? -36.239 -0.945 28.360 1.00 75.88 119 CYS A O 1
ATOM 1022 N N . ILE A 1 120 ? -36.247 0.712 29.867 1.00 75.25 120 ILE A N 1
ATOM 1023 C CA . ILE A 1 120 ? -37.569 0.413 30.437 1.00 75.25 120 ILE A CA 1
ATOM 1024 C C . ILE A 1 120 ? -38.681 0.531 29.373 1.00 75.25 120 ILE A C 1
ATOM 1026 O O . ILE A 1 120 ? -39.735 -0.076 29.470 1.00 75.25 120 ILE A O 1
ATOM 1030 N N . CYS A 1 121 ? -38.444 1.329 28.332 1.00 79.12 121 CYS A N 1
ATOM 1031 C CA . CYS A 1 121 ? -39.419 1.648 27.297 1.00 79.12 121 CYS A CA 1
ATOM 1032 C C . CYS A 1 121 ? -39.612 0.569 26.220 1.00 79.12 121 CYS A C 1
ATOM 1034 O O . CYS A 1 121 ? -40.618 0.581 25.518 1.00 79.12 121 CYS A O 1
ATOM 1036 N N . CYS A 1 122 ? -38.600 -0.268 25.989 1.00 82.06 122 CYS A N 1
ATOM 1037 C CA . CYS A 1 122 ? -38.572 -1.187 24.845 1.00 82.06 122 CYS A CA 1
ATOM 1038 C C . CYS A 1 122 ? -37.679 -2.413 25.068 1.00 82.06 122 CYS A C 1
ATOM 1040 O O . CYS A 1 122 ? -37.306 -3.067 24.097 1.00 82.06 122 CYS A O 1
ATOM 1042 N N . ASP A 1 123 ? -37.244 -2.643 26.310 1.00 79.25 123 ASP A N 1
ATOM 1043 C CA . ASP A 1 123 ? -36.365 -3.733 26.754 1.00 79.25 123 ASP A CA 1
ATOM 1044 C C . ASP A 1 123 ? -35.063 -3.914 25.968 1.00 79.25 123 ASP A C 1
ATOM 1046 O O . ASP A 1 123 ? -34.363 -4.917 26.085 1.00 79.25 123 ASP A O 1
ATOM 1050 N N . ARG A 1 124 ? -34.672 -2.906 25.185 1.00 81.06 124 ARG A N 1
ATOM 1051 C CA . ARG A 1 124 ? -33.407 -2.936 24.458 1.00 81.06 124 ARG A CA 1
ATOM 1052 C C . ARG A 1 124 ? -32.249 -2.894 25.439 1.00 81.06 124 ARG A C 1
ATOM 1054 O O . ARG A 1 124 ? -32.182 -2.006 26.291 1.00 81.06 124 ARG A O 1
ATOM 1061 N N . LEU A 1 125 ? -31.316 -3.814 25.240 1.00 82.00 125 LEU A N 1
ATOM 1062 C CA . LEU A 1 125 ? -30.090 -3.951 26.010 1.00 82.00 125 LEU A CA 1
ATOM 1063 C C . LEU A 1 125 ? -28.970 -3.110 25.393 1.00 82.00 125 LEU A C 1
ATOM 1065 O O . LEU A 1 125 ? -28.756 -3.117 24.180 1.00 82.00 125 LEU A O 1
ATOM 1069 N N . TRP A 1 126 ? -28.258 -2.369 26.233 1.00 81.75 126 TRP A N 1
ATOM 1070 C CA . TRP A 1 126 ? -27.182 -1.471 25.834 1.00 81.75 126 TRP A CA 1
ATOM 1071 C C . TRP A 1 126 ? -25.871 -1.953 26.439 1.00 81.75 126 TRP A C 1
ATOM 1073 O O . TRP A 1 126 ? -25.693 -1.968 27.658 1.00 81.75 126 TRP A O 1
ATOM 1083 N N . PHE A 1 127 ? -24.923 -2.299 25.573 1.00 81.00 127 PHE A N 1
ATOM 1084 C CA . PHE A 1 127 ? -23.584 -2.705 25.976 1.00 81.00 127 PHE A CA 1
ATOM 1085 C C . PHE A 1 127 ? -22.657 -1.493 26.056 1.00 81.00 127 PHE A C 1
ATOM 1087 O O . PHE A 1 127 ? -22.837 -0.499 25.350 1.00 81.00 127 PHE A O 1
ATOM 1094 N N . LYS A 1 128 ? -21.607 -1.588 26.877 1.00 73.94 128 LYS A N 1
ATOM 1095 C CA . LYS A 1 128 ? -20.606 -0.524 27.103 1.00 73.94 128 LYS A CA 1
ATOM 1096 C C . LYS A 1 128 ? -20.087 0.134 25.825 1.00 73.94 128 LYS A C 1
ATOM 1098 O O . LYS A 1 128 ? -19.858 1.342 25.793 1.00 73.94 128 LYS A O 1
ATOM 1103 N N . HIS A 1 129 ? -19.894 -0.685 24.795 1.00 71.44 129 HIS A N 1
ATOM 1104 C CA . HIS A 1 129 ? -19.295 -0.316 23.516 1.00 71.44 129 HIS A CA 1
ATOM 1105 C C . HIS A 1 129 ? -20.323 0.208 22.497 1.00 71.44 129 HIS A C 1
ATOM 1107 O O . HIS A 1 129 ? -19.933 0.778 21.484 1.00 71.44 129 HIS A O 1
ATOM 1113 N N . SER A 1 130 ? -21.622 0.065 22.776 1.00 69.06 130 SER A N 1
ATOM 1114 C CA . SER A 1 130 ? -22.732 0.551 21.943 1.00 69.06 130 SER A CA 1
ATOM 1115 C C . SER A 1 130 ? -23.065 2.025 22.195 1.00 69.06 130 SER A C 1
ATOM 1117 O O . SER A 1 130 ? -23.831 2.626 21.444 1.00 69.06 130 SER A O 1
ATOM 1119 N N . ILE A 1 131 ? -22.525 2.616 23.266 1.00 66.44 131 ILE A N 1
ATOM 1120 C CA . ILE A 1 131 ? -22.901 3.957 23.721 1.00 66.44 131 ILE A CA 1
ATOM 1121 C C . ILE A 1 131 ? -21.845 4.969 23.285 1.00 66.44 131 ILE A C 1
ATOM 1123 O O . ILE A 1 131 ? -20.739 5.008 23.829 1.00 66.44 131 ILE A O 1
ATOM 1127 N N . SER A 1 132 ? -22.201 5.833 22.332 1.00 66.56 132 SER A N 1
ATOM 1128 C CA . SER A 1 132 ? -21.364 6.985 21.986 1.00 66.56 132 SER A CA 1
ATOM 1129 C C . SER A 1 132 ? -21.231 7.937 23.187 1.00 66.56 132 SER A C 1
ATOM 1131 O O . SER A 1 132 ? -22.111 7.998 24.050 1.00 66.56 132 SER A O 1
ATOM 1133 N N . HIS A 1 133 ? -20.151 8.721 23.249 1.00 61.00 133 HIS A N 1
ATOM 1134 C CA . HIS A 1 133 ? -19.935 9.678 24.344 1.00 61.00 133 HIS A CA 1
ATOM 1135 C C . HIS A 1 133 ? -21.101 10.676 24.496 1.00 61.00 133 HIS A C 1
ATOM 1137 O O . HIS A 1 133 ? -21.507 11.001 25.609 1.00 61.00 133 HIS A O 1
ATOM 1143 N N . GLN A 1 134 ? -21.694 11.112 23.380 1.00 63.25 134 GLN A N 1
ATOM 1144 C CA . GLN A 1 134 ? -22.867 11.992 23.386 1.00 63.25 134 GLN A CA 1
ATOM 1145 C C . GLN A 1 134 ? -24.113 11.280 23.929 1.00 63.25 134 GLN A C 1
ATOM 1147 O O . GLN A 1 134 ? -24.881 11.862 24.694 1.00 63.25 134 GLN A O 1
ATOM 1152 N N . SER A 1 135 ? -24.281 9.998 23.597 1.00 62.56 135 SER A N 1
ATOM 1153 C CA . SER A 1 135 ? -25.381 9.180 24.104 1.00 62.56 135 SER A CA 1
ATOM 1154 C C . SER A 1 135 ? -25.268 8.965 25.618 1.00 62.56 135 SER A C 1
ATOM 1156 O O . SER A 1 135 ? -26.272 9.111 26.303 1.00 62.56 135 SER A O 1
ATOM 1158 N N . LYS A 1 136 ? -24.065 8.734 26.176 1.00 61.47 136 LYS A N 1
ATOM 1159 C CA . LYS A 1 136 ? -23.855 8.602 27.638 1.00 61.47 136 LYS A CA 1
ATOM 1160 C C . LYS A 1 136 ? -24.386 9.803 28.429 1.00 61.47 136 LYS A C 1
ATOM 1162 O O . LYS A 1 136 ? -25.056 9.617 29.440 1.00 61.47 136 LYS A O 1
ATOM 1167 N N . MET A 1 137 ? -24.140 11.020 27.943 1.00 61.22 137 MET A N 1
ATOM 1168 C CA . MET A 1 137 ? -24.609 12.259 28.583 1.00 61.22 137 MET A CA 1
ATOM 1169 C C . MET A 1 137 ? -26.139 12.400 28.538 1.00 61.22 137 MET A C 1
ATOM 1171 O O . MET A 1 137 ? -26.750 12.916 29.472 1.00 61.22 137 MET A O 1
ATOM 1175 N N . GLY A 1 138 ? -26.775 11.926 27.462 1.00 59.47 138 GLY A N 1
ATOM 1176 C CA . GLY A 1 138 ? -28.234 11.911 27.331 1.00 59.47 138 GLY A CA 1
ATOM 1177 C C . GLY A 1 138 ? -28.917 10.865 28.217 1.00 59.47 138 GLY A C 1
ATOM 1178 O O . GLY A 1 138 ? -30.029 11.101 28.689 1.00 59.47 138 GLY A O 1
ATOM 1179 N N . LEU A 1 139 ? -28.250 9.735 28.477 1.00 59.62 139 LEU A N 1
ATOM 1180 C CA . LEU A 1 139 ? -28.768 8.666 29.337 1.00 59.62 139 LEU A CA 1
ATOM 1181 C C . LEU A 1 139 ? -28.731 9.053 30.824 1.00 59.62 139 LEU A C 1
ATOM 1183 O O . LEU A 1 139 ? -29.635 8.665 31.544 1.00 59.62 139 LEU A O 1
ATOM 1187 N N . GLN A 1 140 ? -27.794 9.896 31.280 1.00 57.94 140 GLN A N 1
ATOM 1188 C CA . GLN A 1 140 ? -27.814 10.428 32.659 1.00 57.94 140 GLN A CA 1
ATOM 1189 C C . GLN A 1 140 ? -29.049 11.295 32.960 1.00 57.94 140 GLN A C 1
ATOM 1191 O O . GLN A 1 140 ? -29.457 11.418 34.111 1.00 57.94 140 GLN A O 1
ATOM 1196 N N . LYS A 1 141 ? -29.660 11.893 31.928 1.00 56.78 141 LYS A N 1
ATOM 1197 C CA . LYS A 1 141 ? -30.874 12.716 32.057 1.00 56.78 141 LYS A CA 1
ATOM 1198 C C . LYS A 1 141 ? -32.172 11.908 31.956 1.00 56.78 141 LYS A C 1
ATOM 1200 O O . LYS A 1 141 ? -33.238 12.448 32.241 1.00 56.78 141 LYS A O 1
ATOM 1205 N N . LYS A 1 142 ? -32.117 10.640 31.533 1.00 56.62 142 LYS A N 1
ATOM 1206 C CA . LYS A 1 142 ? -33.286 9.759 31.391 1.00 56.62 142 LYS A CA 1
ATOM 1207 C C . LYS A 1 142 ? -33.222 8.673 32.463 1.00 56.62 142 LYS A C 1
ATOM 1209 O O . LYS A 1 142 ? -32.171 8.093 32.678 1.00 56.62 142 LYS A O 1
ATOM 1214 N N . LYS A 1 143 ? -34.344 8.399 33.138 1.00 55.25 143 LYS A N 1
ATOM 1215 C CA . LYS A 1 143 ? -34.466 7.372 34.190 1.00 55.25 143 LYS A CA 1
ATOM 1216 C C . LYS A 1 143 ? -34.132 5.978 33.634 1.00 55.25 143 LYS A C 1
ATOM 1218 O O . LYS A 1 143 ? -35.019 5.276 33.161 1.00 55.25 143 LYS A O 1
ATOM 1223 N N . ILE A 1 144 ? -32.861 5.602 33.636 1.00 58.31 144 ILE A N 1
ATOM 1224 C CA . ILE A 1 144 ? -32.373 4.297 33.191 1.00 58.31 144 ILE A CA 1
ATOM 1225 C C . ILE A 1 144 ? -31.791 3.606 34.411 1.00 58.31 144 ILE A C 1
ATOM 1227 O O . ILE A 1 144 ? -30.907 4.148 35.073 1.00 58.31 144 ILE A O 1
ATOM 1231 N N . LEU A 1 145 ? -32.321 2.425 34.714 1.00 55.19 145 LEU A N 1
ATOM 1232 C CA . LEU A 1 145 ? -31.838 1.583 35.799 1.00 55.19 145 LEU A CA 1
ATOM 1233 C C . LEU A 1 145 ? -30.488 0.977 35.394 1.00 55.19 145 LEU A C 1
ATOM 1235 O O . LEU A 1 145 ? -30.312 0.514 34.262 1.00 55.19 145 LEU A O 1
ATOM 1239 N N . GLN A 1 146 ? -29.519 1.029 36.305 1.00 55.41 146 GLN A N 1
ATOM 1240 C CA . GLN A 1 146 ? -28.321 0.201 36.203 1.00 55.41 146 GLN A CA 1
ATOM 1241 C C . GLN A 1 146 ? -28.739 -1.239 36.494 1.00 55.41 146 GLN A C 1
ATOM 1243 O O . GLN A 1 146 ? -29.438 -1.486 37.477 1.00 55.41 146 GLN A O 1
ATOM 1248 N N . VAL A 1 147 ? -28.369 -2.157 35.606 1.00 56.47 147 VAL A N 1
ATOM 1249 C CA . VAL A 1 147 ? -28.540 -3.591 35.856 1.00 56.47 147 VAL A CA 1
ATOM 1250 C C . VAL A 1 147 ? -27.474 -3.993 36.893 1.00 56.47 147 VAL A C 1
ATOM 1252 O O . VAL A 1 147 ? -26.334 -3.547 36.729 1.00 56.47 147 VAL A O 1
ATOM 1255 N N . PRO A 1 148 ? -27.832 -4.712 37.976 1.00 52.44 148 PRO A N 1
ATOM 1256 C CA . PRO A 1 148 ? -26.883 -5.144 39.005 1.00 52.44 148 PRO A CA 1
ATOM 1257 C C . PRO A 1 148 ? -25.843 -6.138 38.478 1.00 52.44 148 PRO A C 1
ATOM 1259 O O . PRO A 1 148 ? -26.186 -6.934 37.573 1.00 52.44 148 PRO A O 1
#

pLDDT: mean 75.61, std 12.93, range [40.06, 92.06]

Sequence (148 aa):
MGLPKLSAEEARKRQKEYLRKWRKKPENKQKRREIEKKRQTIYRELGKSGECVKKYRSDPVKYERQMALQRERRARKRQNDQIGSDRKRLRLDEESEVLWDKTRSKYLQAISDGPIHQCICCDRLWFKHSISHQSKMGLQKKKILQVP

Radius of gyration: 32.58 Å; chains: 1; bounding box: 67×36×80 Å